Protein AF-A0A0A2BUM4-F1 (afdb_monomer_lite)

Structure (mmCIF, N/CA/C/O backbone):
data_AF-A0A0A2BUM4-F1
#
_entry.id   AF-A0A0A2BUM4-F1
#
loop_
_atom_site.group_PDB
_atom_site.id
_atom_site.type_symbol
_atom_site.label_atom_id
_atom_site.label_alt_id
_atom_site.label_comp_id
_atom_site.label_asym_id
_atom_site.label_entity_id
_atom_site.label_seq_id
_atom_site.pdbx_PDB_ins_code
_atom_site.Cartn_x
_atom_site.Cartn_y
_atom_site.Cartn_z
_atom_site.occupancy
_atom_site.B_iso_or_equiv
_atom_site.auth_seq_id
_atom_site.auth_comp_id
_atom_site.auth_asym_id
_atom_site.auth_atom_id
_atom_site.pdbx_PDB_model_num
ATOM 1 N N . MET A 1 1 ? -33.954 75.788 13.833 1.00 38.38 1 MET A N 1
ATOM 2 C CA . MET A 1 1 ? -33.569 75.546 12.424 1.00 38.38 1 MET A CA 1
ATOM 3 C C . MET A 1 1 ? -32.702 74.297 12.357 1.00 38.38 1 MET A C 1
ATOM 5 O O . MET A 1 1 ? -31.868 74.093 13.224 1.00 38.38 1 MET A O 1
ATOM 9 N N . SER A 1 2 ? -33.015 73.438 11.390 1.00 47.19 2 SER A N 1
ATOM 10 C CA . SER A 1 2 ? -32.598 72.040 11.219 1.00 47.19 2 SER A CA 1
ATOM 11 C C . SER A 1 2 ? -31.079 71.802 11.244 1.00 47.19 2 SER A C 1
ATOM 13 O O . SER A 1 2 ? -30.354 72.400 10.451 1.00 47.19 2 SER A O 1
ATOM 15 N N . LEU A 1 3 ? -30.609 70.872 12.087 1.00 53.47 3 LEU A N 1
ATOM 16 C CA . LEU A 1 3 ? -29.254 70.320 11.995 1.00 53.47 3 LEU A CA 1
ATOM 17 C C . LEU A 1 3 ? -29.310 68.992 11.227 1.00 53.47 3 LEU A C 1
ATOM 19 O O . LEU A 1 3 ? -29.714 67.950 11.743 1.00 53.47 3 LEU A O 1
ATOM 23 N N . ARG A 1 4 ? -28.953 69.071 9.943 1.00 57.78 4 ARG A N 1
ATOM 24 C CA . ARG A 1 4 ? -28.905 67.954 8.995 1.00 57.78 4 ARG A CA 1
ATOM 25 C C . ARG A 1 4 ? -27.910 66.889 9.473 1.00 57.78 4 ARG A C 1
ATOM 27 O O . ARG A 1 4 ? -26.712 67.148 9.566 1.00 57.78 4 ARG A O 1
ATOM 34 N N . ARG A 1 5 ? -28.409 65.677 9.724 1.00 59.22 5 ARG A N 1
ATOM 35 C CA . ARG A 1 5 ? -27.618 64.473 10.015 1.00 59.22 5 ARG A CA 1
ATOM 36 C C . ARG A 1 5 ? -26.814 64.119 8.756 1.00 59.22 5 ARG A C 1
ATOM 38 O O . ARG A 1 5 ? -27.375 63.611 7.790 1.00 59.22 5 ARG A O 1
ATOM 45 N N . LYS A 1 6 ? -25.518 64.441 8.728 1.00 62.75 6 LYS A N 1
ATOM 46 C CA . LYS A 1 6 ? -24.611 63.995 7.660 1.00 62.75 6 LYS A CA 1
ATOM 47 C C . LYS A 1 6 ? -24.406 62.489 7.824 1.00 62.75 6 LYS A C 1
ATOM 49 O O . LYS A 1 6 ? -23.588 62.061 8.631 1.00 62.75 6 LYS A O 1
ATOM 54 N N . VAL A 1 7 ? -25.197 61.693 7.108 1.00 63.38 7 VAL A N 1
ATOM 55 C CA . VAL A 1 7 ? -24.953 60.256 6.950 1.00 63.38 7 VAL A CA 1
ATOM 56 C C . VAL A 1 7 ? -23.698 60.125 6.095 1.00 63.38 7 VAL A C 1
ATOM 58 O O . VAL A 1 7 ? -23.722 60.349 4.888 1.00 63.38 7 VAL A O 1
ATOM 61 N N . LEU A 1 8 ? -22.577 59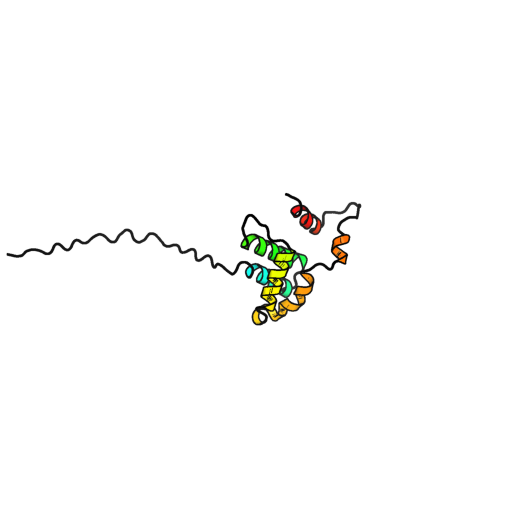.863 6.761 1.00 62.94 8 LEU A N 1
ATOM 62 C CA . LEU A 1 8 ? -21.293 59.591 6.137 1.00 62.94 8 LEU A CA 1
ATOM 63 C C . LEU A 1 8 ? -21.377 58.192 5.505 1.00 62.94 8 LEU A C 1
ATOM 65 O O . LEU A 1 8 ? -21.164 57.186 6.178 1.00 62.94 8 LEU A O 1
ATOM 69 N N . LEU A 1 9 ? -21.763 58.118 4.231 1.00 60.44 9 LEU A N 1
ATOM 70 C CA . LEU A 1 9 ? -21.675 56.884 3.451 1.00 60.44 9 LEU A CA 1
ATOM 71 C C . LEU A 1 9 ? -20.198 56.634 3.121 1.00 60.44 9 LEU A C 1
ATOM 73 O O . LEU A 1 9 ? -19.663 57.175 2.157 1.00 60.44 9 LEU A O 1
ATOM 77 N N . LEU A 1 10 ? -19.529 55.851 3.966 1.00 58.31 10 LEU A N 1
ATOM 78 C CA . LEU A 1 10 ? -18.227 55.263 3.656 1.00 58.31 10 LEU A CA 1
ATOM 79 C C . LEU A 1 10 ? -18.405 54.265 2.493 1.00 58.31 10 LEU A C 1
ATOM 81 O O . LEU A 1 10 ? -19.288 53.407 2.583 1.00 58.31 10 LEU A O 1
ATOM 85 N N . PRO A 1 11 ? -17.610 54.339 1.407 1.00 56.91 11 PRO A N 1
ATOM 86 C CA . PRO A 1 11 ? -17.714 53.387 0.308 1.00 56.91 11 PRO A CA 1
ATOM 87 C C . PRO A 1 11 ? -17.206 52.009 0.752 1.00 56.91 11 PRO A C 1
ATOM 89 O O . PRO A 1 11 ? -16.005 51.770 0.871 1.00 56.91 11 PRO A O 1
ATOM 92 N N . ILE A 1 12 ? -18.141 51.084 0.972 1.00 59.66 12 ILE A N 1
ATOM 93 C CA . ILE A 1 12 ? -17.889 49.645 1.106 1.00 59.66 12 ILE A CA 1
ATOM 94 C C . ILE A 1 12 ? -17.466 49.134 -0.280 1.00 59.66 12 ILE A C 1
ATOM 96 O O . ILE A 1 12 ? -18.291 48.648 -1.043 1.00 59.66 12 ILE A O 1
ATOM 100 N N . SER A 1 13 ? -16.203 49.328 -0.665 1.00 59.62 13 SER A N 1
ATOM 101 C CA . SER A 1 13 ? -15.722 48.939 -2.004 1.00 59.62 13 SER A CA 1
ATOM 102 C C . SER A 1 13 ? -14.407 48.156 -2.009 1.00 59.62 13 SER A C 1
ATOM 104 O O . SER A 1 13 ? -13.882 47.870 -3.081 1.00 59.62 13 SER A O 1
ATOM 106 N N . ILE A 1 14 ? -13.855 47.765 -0.857 1.00 58.38 14 ILE A N 1
ATOM 107 C CA . ILE A 1 14 ? -12.608 46.975 -0.815 1.00 58.38 14 ILE A CA 1
ATOM 108 C C . ILE A 1 14 ? -12.735 45.817 0.187 1.00 58.38 14 ILE A C 1
ATOM 110 O O . ILE A 1 14 ? -11.874 45.582 1.022 1.00 58.38 14 ILE A O 1
ATOM 114 N N . VAL A 1 15 ? -13.844 45.077 0.112 1.00 57.88 15 VAL A N 1
ATOM 115 C CA . VAL A 1 15 ? -13.970 43.735 0.717 1.00 57.88 15 VAL A CA 1
ATOM 116 C C . VAL A 1 15 ? -14.478 42.778 -0.364 1.00 57.88 15 VAL A C 1
ATOM 118 O O . VAL A 1 15 ? -15.508 42.132 -0.246 1.00 57.88 15 VAL A O 1
ATOM 121 N N . ALA A 1 16 ? -13.771 42.761 -1.490 1.00 54.78 16 ALA A N 1
ATOM 122 C CA . ALA A 1 16 ? -13.892 41.728 -2.517 1.00 54.78 16 ALA A CA 1
ATOM 123 C C . ALA A 1 16 ? -12.494 41.238 -2.925 1.00 54.78 16 ALA A C 1
ATOM 125 O O . ALA A 1 16 ? -12.250 40.863 -4.068 1.00 54.78 16 ALA A O 1
ATOM 126 N N . LEU A 1 17 ? -11.551 41.235 -1.974 1.00 54.59 17 LEU A N 1
ATOM 127 C CA . LEU A 1 17 ? -10.377 40.374 -2.059 1.00 54.59 17 LEU A CA 1
ATOM 128 C C . LEU A 1 17 ? -10.853 38.952 -1.780 1.00 54.59 17 LEU A C 1
ATOM 130 O O . LEU A 1 17 ? -10.884 38.490 -0.645 1.00 54.59 17 LEU A O 1
ATOM 134 N N . THR A 1 18 ? -11.341 38.351 -2.861 1.00 60.59 18 THR A N 1
ATOM 135 C CA . THR A 1 18 ? -11.413 36.920 -3.142 1.00 60.59 18 THR A CA 1
ATOM 136 C C . THR A 1 18 ? -10.662 36.073 -2.115 1.00 60.59 18 THR A C 1
ATOM 138 O O . THR A 1 18 ? -9.474 35.782 -2.233 1.00 60.59 18 THR A O 1
ATOM 141 N N . THR A 1 19 ? -11.388 35.618 -1.099 1.00 57.41 19 THR A N 1
ATOM 142 C CA . THR A 1 19 ? -11.028 34.415 -0.363 1.00 57.41 19 THR A CA 1
ATOM 143 C C . THR A 1 19 ? -11.221 33.239 -1.314 1.00 57.41 19 THR A C 1
ATOM 145 O O . THR A 1 19 ? -12.181 32.477 -1.216 1.00 57.41 19 THR A O 1
ATOM 148 N N . SER A 1 20 ? -10.296 33.089 -2.266 1.00 56.12 20 SER A N 1
ATOM 149 C CA . SER A 1 20 ? -10.037 31.817 -2.927 1.00 56.12 20 SER A CA 1
ATOM 150 C C . SER A 1 20 ? -9.528 30.876 -1.847 1.00 56.12 20 SER A C 1
ATOM 152 O O . SER A 1 20 ? -8.331 30.671 -1.664 1.00 56.12 20 SER A O 1
ATOM 154 N N . THR A 1 21 ? -10.466 30.350 -1.067 1.00 54.00 21 THR A N 1
ATOM 155 C CA . THR A 1 21 ? -10.258 29.151 -0.283 1.00 54.00 21 THR A CA 1
ATOM 156 C C . THR A 1 21 ? -10.038 28.055 -1.313 1.00 54.00 21 THR A C 1
ATOM 158 O O . THR A 1 21 ? -10.965 27.425 -1.812 1.00 54.00 21 THR A O 1
ATOM 161 N N . LEU A 1 22 ? -8.775 27.865 -1.694 1.00 53.03 22 LEU A N 1
ATOM 162 C CA . LEU A 1 22 ? -8.314 26.573 -2.157 1.00 53.03 22 LEU A CA 1
ATOM 163 C C . LEU A 1 22 ? -8.575 25.633 -0.983 1.00 53.03 22 LEU A C 1
ATOM 165 O O . LEU A 1 22 ? -7.742 25.479 -0.092 1.00 53.03 22 LEU A O 1
ATOM 169 N N . ILE A 1 23 ? -9.774 25.053 -0.947 1.00 52.25 23 ILE A N 1
ATOM 170 C CA . ILE A 1 23 ? -10.064 23.860 -0.167 1.00 52.25 23 ILE A CA 1
ATOM 171 C C . ILE A 1 23 ? -9.272 22.758 -0.869 1.00 52.25 23 ILE A C 1
ATOM 173 O O . ILE A 1 23 ? -9.802 21.955 -1.632 1.00 52.25 23 ILE A O 1
ATOM 177 N N . GLY A 1 24 ? -7.954 22.767 -0.664 1.00 47.34 24 GLY A N 1
ATOM 178 C CA . GLY A 1 24 ? -7.176 21.554 -0.748 1.00 47.34 24 GLY A CA 1
ATOM 179 C C . GLY A 1 24 ? -7.810 20.648 0.285 1.00 47.34 24 GLY A C 1
ATOM 180 O O . GLY A 1 24 ? -7.674 20.885 1.484 1.00 47.34 24 GLY A O 1
ATOM 181 N N . SER A 1 25 ? -8.607 19.689 -0.181 1.00 43.94 25 SER A N 1
ATOM 182 C CA . SER A 1 25 ? -9.062 18.611 0.677 1.00 43.94 25 SER A CA 1
ATOM 183 C C . SER A 1 25 ? -7.785 18.005 1.229 1.00 43.94 25 SER A C 1
ATOM 185 O O . SER A 1 25 ? -7.016 17.410 0.479 1.00 43.94 25 SER A O 1
ATOM 187 N N . ILE A 1 26 ? -7.517 18.224 2.515 1.00 45.84 26 ILE A N 1
ATOM 188 C CA . ILE A 1 26 ? -6.501 17.477 3.242 1.00 45.84 26 ILE A CA 1
ATOM 189 C C . ILE A 1 26 ? -7.108 16.081 3.377 1.00 45.84 26 ILE A C 1
ATOM 191 O O . ILE A 1 26 ? -7.631 15.701 4.421 1.00 45.84 26 ILE A O 1
ATOM 195 N N . THR A 1 27 ? -7.182 15.349 2.265 1.00 48.47 27 THR A N 1
ATOM 196 C CA . THR A 1 27 ? -7.443 13.923 2.297 1.00 48.47 27 THR A CA 1
ATOM 197 C C . THR A 1 27 ? -6.330 13.361 3.154 1.00 48.47 27 THR A C 1
ATOM 199 O O . THR A 1 27 ? -5.165 13.692 2.934 1.00 48.47 27 THR A O 1
ATOM 202 N N . ASN A 1 28 ? -6.699 12.633 4.207 1.00 50.97 28 ASN A N 1
ATOM 203 C CA . ASN A 1 28 ? -5.759 12.064 5.162 1.00 50.97 28 ASN A CA 1
ATOM 204 C C . ASN A 1 28 ? -4.552 11.493 4.411 1.00 50.97 28 ASN A C 1
ATOM 206 O O . ASN A 1 28 ? -4.717 10.509 3.702 1.00 50.97 28 ASN A O 1
ATOM 210 N N . ALA A 1 29 ? -3.375 12.110 4.542 1.00 52.06 29 ALA A N 1
ATOM 211 C CA . ALA A 1 29 ? -2.156 11.688 3.856 1.00 52.06 29 ALA A CA 1
ATOM 212 C C . ALA A 1 29 ? -1.887 10.198 4.152 1.00 52.06 29 ALA A C 1
ATOM 214 O O . ALA A 1 29 ? -1.464 9.823 5.256 1.00 52.06 29 ALA A O 1
ATOM 215 N N . GLY A 1 30 ? -2.202 9.337 3.189 1.00 55.31 30 GLY A N 1
ATOM 216 C CA . GLY A 1 30 ? -2.280 7.885 3.306 1.00 55.31 30 GLY A CA 1
ATOM 217 C C . GLY A 1 30 ? -3.506 7.276 2.618 1.00 55.31 30 GLY A C 1
ATOM 218 O O . GLY A 1 30 ? -3.379 6.201 2.037 1.00 55.31 30 GLY A O 1
ATOM 219 N N . SER A 1 31 ? -4.669 7.942 2.631 1.00 64.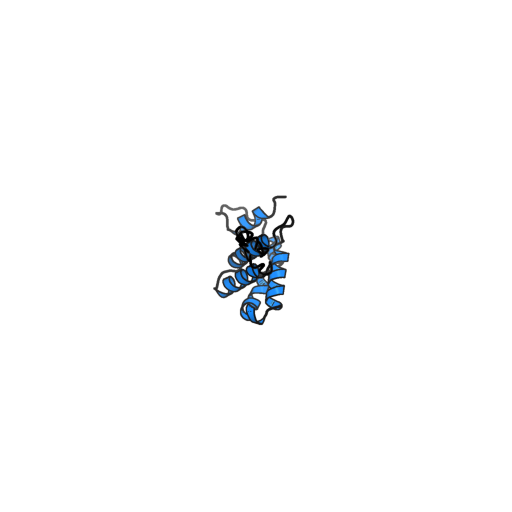44 31 SER A N 1
ATOM 220 C CA . SER A 1 31 ? -5.902 7.402 2.037 1.00 64.44 31 SER A CA 1
ATOM 221 C C . SER A 1 31 ? -5.840 7.323 0.523 1.00 64.44 31 SER A C 1
ATOM 223 O O . SER A 1 31 ? -6.303 6.335 -0.037 1.00 64.44 31 SER A O 1
ATOM 225 N N . GLN A 1 32 ? -5.207 8.298 -0.139 1.00 83.62 32 GLN A N 1
ATOM 226 C CA . GLN A 1 32 ? -5.057 8.257 -1.591 1.00 83.62 32 GLN A CA 1
ATOM 227 C C . GLN A 1 32 ? -4.184 7.073 -2.021 1.00 83.62 32 GLN A C 1
ATOM 229 O O . GLN A 1 32 ? -4.532 6.358 -2.957 1.00 83.62 32 GLN A O 1
ATOM 234 N N . GLY A 1 33 ? -3.091 6.809 -1.301 1.00 90.94 33 GLY A N 1
ATOM 235 C CA . GLY A 1 33 ? -2.228 5.659 -1.559 1.00 90.94 33 GLY A CA 1
ATOM 236 C C . GLY A 1 33 ? -2.931 4.312 -1.396 1.00 90.94 33 GLY A C 1
ATOM 237 O O . GLY A 1 33 ? -2.763 3.422 -2.230 1.00 90.94 33 GLY A O 1
ATOM 238 N N . VAL A 1 34 ? -3.745 4.166 -0.348 1.00 94.94 34 VAL A N 1
ATOM 239 C CA . VAL A 1 34 ? -4.544 2.950 -0.117 1.00 94.94 34 VAL A CA 1
ATOM 240 C C . VAL A 1 34 ? -5.580 2.761 -1.215 1.00 94.94 34 VAL A C 1
ATOM 242 O O . VAL A 1 34 ? -5.690 1.665 -1.763 1.00 94.94 34 VAL A O 1
ATOM 245 N N . ASP A 1 35 ? -6.296 3.830 -1.569 1.00 94.88 35 ASP A N 1
ATOM 246 C CA . ASP A 1 35 ? -7.284 3.817 -2.644 1.00 94.88 35 ASP A CA 1
ATOM 247 C C . ASP A 1 35 ? -6.641 3.393 -3.970 1.00 94.88 35 ASP A C 1
ATOM 249 O O . ASP A 1 35 ? -7.146 2.490 -4.633 1.00 94.88 35 ASP A O 1
ATOM 253 N N . ILE A 1 36 ? -5.484 3.965 -4.319 1.00 95.31 36 ILE A N 1
ATOM 254 C CA . ILE A 1 36 ? -4.733 3.593 -5.525 1.00 95.31 36 ILE A CA 1
ATOM 255 C C . ILE A 1 36 ? -4.373 2.104 -5.499 1.00 95.31 36 ILE A C 1
ATOM 257 O O . ILE A 1 36 ? -4.689 1.393 -6.453 1.00 95.31 36 ILE A O 1
ATOM 261 N N . TYR A 1 37 ? -3.758 1.614 -4.416 1.00 96.06 37 TYR A N 1
ATOM 262 C CA . TYR A 1 37 ? -3.353 0.208 -4.323 1.00 96.06 37 TYR A CA 1
ATOM 263 C C . TYR A 1 37 ? -4.554 -0.727 -4.478 1.00 96.06 37 TYR A C 1
ATOM 265 O O . TYR A 1 37 ? -4.553 -1.621 -5.324 1.00 96.06 37 TYR A O 1
ATOM 273 N N . CYS A 1 38 ? -5.604 -0.500 -3.691 1.00 96.12 38 CYS A N 1
ATOM 274 C CA . CYS A 1 38 ? -6.771 -1.366 -3.660 1.00 96.12 38 CYS A CA 1
ATOM 275 C C . CYS A 1 38 ? -7.559 -1.337 -4.972 1.00 96.12 38 CYS A C 1
ATOM 277 O O . CYS A 1 38 ? -7.937 -2.397 -5.470 1.00 96.12 38 CYS A O 1
ATOM 279 N N . VAL A 1 39 ? -7.769 -0.160 -5.570 1.00 96.12 39 VAL A N 1
ATOM 280 C CA . VAL A 1 39 ? -8.477 -0.032 -6.852 1.00 96.12 39 VAL A CA 1
ATOM 281 C C . VAL A 1 39 ? -7.686 -0.693 -7.976 1.00 96.12 39 VAL A C 1
ATOM 283 O O . VAL A 1 39 ? -8.262 -1.454 -8.751 1.00 96.12 39 VAL A O 1
ATOM 286 N N . MET A 1 40 ? -6.371 -0.469 -8.054 1.00 96.88 40 MET A N 1
ATOM 287 C CA . MET A 1 40 ? -5.547 -1.085 -9.096 1.00 96.88 40 MET A CA 1
ATOM 288 C C . MET A 1 40 ? -5.535 -2.612 -8.976 1.00 96.88 40 MET A C 1
ATOM 290 O O . MET A 1 40 ? -5.765 -3.302 -9.973 1.00 96.88 40 MET A O 1
ATOM 294 N N . ARG A 1 41 ? -5.363 -3.149 -7.763 1.00 96.94 41 ARG A N 1
ATOM 295 C CA . ARG A 1 41 ? -5.395 -4.598 -7.522 1.00 96.94 41 ARG A CA 1
ATOM 296 C C . ARG A 1 41 ? -6.771 -5.212 -7.787 1.00 96.94 41 ARG A C 1
ATOM 298 O O . ARG A 1 41 ? -6.859 -6.295 -8.360 1.00 96.94 41 ARG A O 1
ATOM 305 N N . ASN A 1 42 ? -7.856 -4.529 -7.419 1.00 95.56 42 ASN A N 1
ATOM 306 C CA . ASN A 1 42 ? -9.219 -4.959 -7.749 1.00 95.56 42 ASN A CA 1
ATOM 307 C C . ASN A 1 42 ? -9.495 -4.909 -9.259 1.00 95.56 42 ASN A C 1
ATOM 309 O O . ASN A 1 42 ? -10.213 -5.760 -9.773 1.00 95.56 42 ASN A O 1
ATOM 313 N N . GLY A 1 43 ? -8.876 -3.967 -9.974 1.00 95.31 43 GLY A N 1
ATOM 314 C CA . GLY A 1 43 ? -8.921 -3.864 -11.433 1.00 95.31 43 GLY A CA 1
ATOM 315 C C . GLY A 1 43 ? -8.073 -4.900 -12.181 1.00 95.31 43 GLY A C 1
ATOM 316 O O . GLY A 1 43 ? -8.026 -4.855 -13.406 1.00 95.31 43 GLY A O 1
ATOM 317 N N . GLY A 1 44 ? -7.402 -5.818 -11.475 1.00 96.06 44 GLY A N 1
ATOM 318 C CA . GLY A 1 44 ? -6.597 -6.885 -12.079 1.00 96.06 44 GLY A CA 1
ATOM 319 C C . GLY A 1 44 ? -5.155 -6.498 -12.418 1.00 96.06 44 GLY A C 1
ATOM 320 O O . GLY A 1 44 ? -4.485 -7.249 -13.122 1.00 96.06 44 GLY A O 1
ATOM 321 N N . ASN A 1 45 ? -4.664 -5.356 -11.927 1.00 96.44 45 ASN A N 1
ATOM 322 C CA . ASN A 1 45 ? -3.255 -4.990 -12.074 1.00 96.44 45 ASN A CA 1
ATOM 323 C C . ASN A 1 45 ? -2.371 -5.852 -11.161 1.00 96.44 45 ASN A C 1
ATOM 325 O O . ASN A 1 45 ? -2.789 -6.293 -10.084 1.00 96.44 45 ASN A O 1
ATOM 329 N N . ASP A 1 46 ? -1.127 -6.066 -11.584 1.00 95.56 46 ASP A N 1
ATOM 330 C CA . ASP A 1 46 ? -0.122 -6.778 -10.804 1.00 95.56 46 ASP A CA 1
ATOM 331 C C . ASP A 1 46 ? 0.295 -5.990 -9.548 1.00 95.56 46 ASP A C 1
ATOM 333 O O . ASP A 1 46 ? 0.047 -4.785 -9.412 1.00 95.56 46 ASP A O 1
ATOM 337 N N . HIS A 1 47 ? 0.939 -6.685 -8.607 1.00 94.25 47 HIS A N 1
ATOM 338 C CA . HIS A 1 47 ? 1.424 -6.074 -7.374 1.00 94.25 47 HIS A CA 1
ATOM 339 C C . HIS A 1 47 ? 2.384 -4.918 -7.640 1.00 94.25 47 HIS A C 1
ATOM 341 O O . HIS A 1 47 ? 2.196 -3.854 -7.062 1.00 94.25 47 HIS A O 1
ATOM 347 N N . ALA A 1 48 ? 3.384 -5.105 -8.505 1.00 93.38 48 ALA A N 1
ATOM 348 C CA . ALA A 1 48 ? 4.471 -4.148 -8.660 1.00 93.38 48 ALA A CA 1
ATOM 349 C C . ALA A 1 48 ? 3.968 -2.804 -9.204 1.00 93.38 48 ALA A C 1
ATOM 351 O O . ALA A 1 48 ? 4.301 -1.757 -8.648 1.00 93.38 48 ALA A O 1
ATOM 352 N N . SER A 1 49 ? 3.112 -2.822 -10.231 1.00 94.56 49 SER A N 1
ATOM 353 C CA . SER A 1 49 ? 2.515 -1.597 -10.781 1.00 94.56 49 SER A CA 1
ATOM 354 C C . SER A 1 49 ? 1.605 -0.882 -9.775 1.00 94.56 49 SER A C 1
ATOM 356 O O . SER A 1 49 ? 1.725 0.331 -9.575 1.00 94.56 49 SER A O 1
ATOM 358 N N . SER A 1 50 ? 0.741 -1.638 -9.093 1.00 95.56 50 SER A N 1
ATOM 359 C CA . SER A 1 50 ? -0.187 -1.115 -8.083 1.00 95.56 50 SER A CA 1
ATOM 360 C C . SER A 1 50 ? 0.556 -0.523 -6.885 1.00 95.56 50 SER A C 1
ATOM 362 O O . SER A 1 50 ? 0.222 0.554 -6.391 1.00 95.56 50 SER A O 1
ATOM 364 N N . TRP A 1 51 ? 1.597 -1.220 -6.431 1.00 95.50 51 TRP A N 1
ATOM 365 C CA . TRP A 1 51 ? 2.458 -0.815 -5.330 1.00 95.50 51 TRP A CA 1
ATOM 366 C C . TRP A 1 51 ? 3.256 0.438 -5.670 1.00 95.50 51 TRP A C 1
ATOM 368 O O . TRP A 1 51 ? 3.290 1.368 -4.870 1.00 95.50 51 TRP A O 1
ATOM 378 N N . GLN A 1 52 ? 3.857 0.504 -6.860 1.00 93.75 52 GLN A N 1
ATOM 379 C CA . GLN A 1 52 ? 4.639 1.662 -7.282 1.00 93.75 52 GLN A CA 1
ATOM 380 C C . GLN A 1 52 ? 3.786 2.936 -7.301 1.00 93.75 52 GLN A C 1
ATOM 382 O O . GLN A 1 52 ? 4.205 3.960 -6.760 1.00 93.75 52 GLN A O 1
ATOM 387 N N . ALA A 1 53 ? 2.583 2.877 -7.877 1.00 94.19 53 ALA A N 1
ATOM 388 C CA . ALA A 1 53 ? 1.676 4.021 -7.929 1.00 94.19 53 ALA A CA 1
ATOM 389 C C . ALA A 1 53 ? 1.241 4.472 -6.524 1.00 94.19 53 ALA A C 1
ATOM 391 O O . ALA A 1 53 ? 1.323 5.658 -6.190 1.00 94.19 53 ALA A O 1
ATOM 392 N N . ALA A 1 54 ? 0.847 3.519 -5.676 1.00 94.56 54 ALA A N 1
ATOM 393 C CA . ALA A 1 54 ? 0.456 3.785 -4.297 1.00 94.56 54 ALA A CA 1
ATOM 394 C C . ALA A 1 54 ? 1.609 4.368 -3.470 1.00 94.56 54 ALA A C 1
ATOM 396 O O . ALA A 1 54 ? 1.443 5.389 -2.806 1.00 94.56 54 ALA A O 1
ATOM 397 N N . TYR A 1 55 ? 2.798 3.766 -3.540 1.00 91.94 55 TYR A N 1
ATOM 398 C CA . TYR A 1 55 ? 3.968 4.197 -2.781 1.00 91.94 55 TYR A CA 1
ATOM 399 C C . TYR A 1 55 ? 4.398 5.616 -3.150 1.00 91.94 55 TYR A C 1
ATOM 401 O 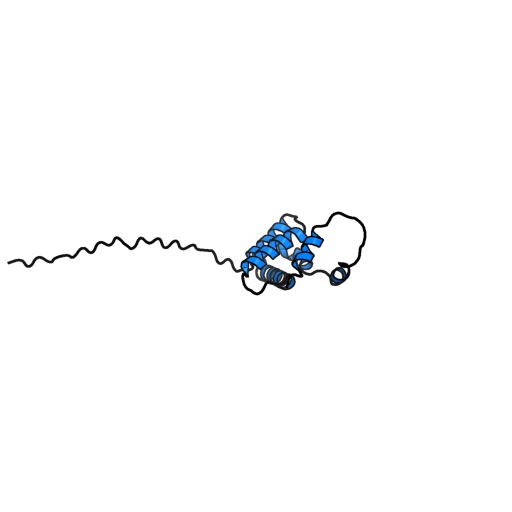O . TYR A 1 55 ? 4.693 6.412 -2.261 1.00 91.94 55 TYR A O 1
ATOM 409 N N . GLN A 1 56 ? 4.391 5.966 -4.439 1.00 90.88 56 GLN A N 1
ATOM 410 C CA . GLN A 1 56 ? 4.714 7.326 -4.876 1.00 90.88 56 GLN A CA 1
ATOM 411 C C . GLN A 1 56 ? 3.698 8.342 -4.345 1.00 90.88 56 GLN A C 1
ATOM 413 O O . GLN A 1 56 ? 4.102 9.395 -3.858 1.00 90.88 56 GLN A O 1
ATOM 418 N N . SER A 1 57 ? 2.402 8.013 -4.360 1.00 90.50 57 SER A N 1
ATOM 419 C CA . SER A 1 57 ? 1.370 8.860 -3.750 1.00 90.50 57 SER A CA 1
ATOM 420 C C . SER A 1 57 ? 1.624 9.052 -2.251 1.00 90.50 57 SER A C 1
ATOM 422 O O . SER A 1 57 ? 1.772 10.190 -1.814 1.00 90.50 57 SER A O 1
ATOM 424 N N . ILE A 1 58 ? 1.823 7.971 -1.486 1.00 89.12 58 ILE A N 1
ATOM 425 C CA . ILE A 1 58 ? 2.101 8.038 -0.037 1.00 89.12 58 ILE A CA 1
ATOM 426 C C . ILE A 1 58 ? 3.371 8.852 0.245 1.00 89.12 58 ILE A C 1
ATOM 428 O O . ILE A 1 58 ? 3.411 9.655 1.179 1.00 89.12 58 ILE A O 1
ATOM 432 N N . LYS A 1 59 ? 4.419 8.659 -0.561 1.00 87.31 59 LYS A N 1
ATOM 433 C CA . LYS A 1 59 ? 5.686 9.386 -0.434 1.00 87.31 59 LYS A CA 1
ATOM 434 C C . LYS A 1 59 ? 5.503 10.886 -0.666 1.00 87.31 59 LYS A C 1
ATOM 436 O O . LYS A 1 59 ? 6.053 11.675 0.096 1.00 87.31 59 LYS A O 1
ATOM 441 N N . ASN A 1 60 ? 4.726 11.270 -1.676 1.00 85.62 60 ASN A N 1
ATOM 442 C CA . ASN A 1 60 ? 4.477 12.670 -2.016 1.00 85.62 60 ASN A CA 1
ATOM 443 C C . ASN A 1 60 ? 3.555 13.354 -0.994 1.00 85.62 60 ASN A C 1
ATOM 445 O O . ASN A 1 60 ? 3.796 14.499 -0.621 1.00 85.62 60 ASN A O 1
ATOM 449 N N . GLU A 1 61 ? 2.530 12.650 -0.506 1.00 83.06 61 GLU A N 1
ATOM 450 C CA . GLU A 1 61 ? 1.584 13.164 0.492 1.00 83.06 61 GLU A CA 1
ATOM 451 C C . GLU A 1 61 ? 2.249 13.472 1.838 1.00 83.06 61 GLU A C 1
ATOM 453 O O . GLU A 1 61 ? 1.873 14.419 2.524 1.00 83.06 61 GLU A O 1
ATOM 458 N N . ARG A 1 62 ? 3.249 12.680 2.236 1.00 76.69 62 ARG A N 1
ATOM 459 C CA . ARG A 1 62 ? 3.971 12.849 3.508 1.00 76.69 62 ARG A CA 1
ATOM 460 C C . ARG A 1 62 ? 5.093 13.893 3.445 1.00 76.69 62 ARG A C 1
ATOM 462 O O . ARG A 1 62 ? 5.917 13.910 4.354 1.00 76.69 62 ARG A O 1
ATOM 469 N N . GLY A 1 63 ? 5.112 14.725 2.398 1.00 66.00 63 GLY A N 1
ATOM 470 C CA . GLY A 1 63 ? 6.149 15.703 2.059 1.00 66.00 63 GLY A CA 1
ATOM 471 C C . GLY A 1 63 ? 6.939 16.264 3.247 1.00 66.00 63 GLY A C 1
ATOM 472 O O . GLY A 1 63 ? 6.381 16.765 4.219 1.00 66.00 63 GLY A O 1
ATOM 473 N N . GLY A 1 64 ? 8.265 16.181 3.158 1.00 70.75 64 GLY A N 1
ATOM 474 C CA . GLY A 1 64 ? 9.182 16.632 4.199 1.00 70.75 64 GLY A CA 1
ATOM 475 C C . GLY A 1 64 ? 10.606 16.134 3.965 1.00 70.75 64 GLY A C 1
ATOM 476 O O . GLY A 1 64 ? 10.883 15.444 2.986 1.00 70.75 64 GLY A O 1
ATOM 477 N N . LEU A 1 65 ? 11.513 16.476 4.887 1.00 68.19 65 LEU A N 1
ATOM 478 C CA . LEU A 1 65 ? 12.920 16.052 4.835 1.00 68.19 65 LEU A CA 1
ATOM 479 C C . LEU A 1 65 ? 13.090 14.534 5.047 1.00 68.19 65 LEU A C 1
ATOM 481 O O . LEU A 1 65 ? 14.099 13.958 4.652 1.00 68.19 65 LEU A O 1
ATOM 485 N N . PHE A 1 66 ? 12.091 13.870 5.635 1.00 72.50 66 PHE A N 1
ATOM 486 C CA . PHE A 1 66 ? 12.108 12.432 5.885 1.00 72.50 66 PHE A CA 1
ATOM 487 C C . PHE A 1 66 ? 11.260 11.694 4.846 1.00 72.50 66 PHE A C 1
ATOM 489 O O . PHE A 1 66 ? 10.031 11.711 4.897 1.00 72.50 66 PHE A O 1
ATOM 496 N N . LYS A 1 67 ? 11.927 11.023 3.900 1.00 79.50 67 LYS A N 1
ATOM 497 C CA . LYS A 1 67 ? 11.278 10.124 2.937 1.00 79.50 67 LYS A CA 1
ATOM 498 C C . LYS A 1 67 ? 10.708 8.912 3.685 1.00 79.50 67 LYS A C 1
ATOM 500 O O . LYS A 1 67 ? 11.421 8.260 4.447 1.00 79.50 67 LYS A O 1
ATOM 505 N N . ILE A 1 68 ? 9.435 8.587 3.459 1.00 85.38 68 ILE A N 1
ATOM 506 C CA . ILE A 1 68 ? 8.824 7.384 4.033 1.00 85.38 68 ILE A CA 1
ATOM 507 C C . ILE A 1 68 ? 9.406 6.125 3.385 1.00 85.38 68 ILE A C 1
ATOM 509 O O . ILE A 1 68 ? 9.490 6.017 2.159 1.00 85.38 68 ILE A O 1
ATOM 513 N N . SER A 1 69 ? 9.795 5.149 4.202 1.00 88.75 69 SER A N 1
ATOM 514 C CA . SER A 1 69 ? 10.300 3.876 3.680 1.00 88.75 69 SER A CA 1
ATOM 515 C C . SER A 1 69 ? 9.175 3.030 3.057 1.00 88.75 69 SER A C 1
ATOM 517 O O . SER A 1 69 ? 8.026 3.113 3.506 1.00 88.75 69 SER A O 1
ATOM 519 N N . PRO A 1 70 ? 9.487 2.152 2.086 1.00 89.75 70 PRO A N 1
ATOM 520 C CA . PRO A 1 70 ? 8.525 1.195 1.530 1.00 89.75 70 PRO A CA 1
ATOM 521 C C . PRO A 1 70 ? 7.795 0.393 2.617 1.00 89.75 70 PRO A C 1
ATOM 523 O O . PRO A 1 70 ? 6.575 0.271 2.602 1.00 89.75 70 PRO A O 1
ATOM 526 N N . ARG A 1 71 ? 8.521 -0.066 3.643 1.00 90.25 71 ARG A N 1
ATOM 527 C CA . ARG A 1 71 ? 7.944 -0.833 4.756 1.00 90.25 71 ARG A CA 1
ATOM 528 C C . ARG A 1 71 ? 6.953 -0.018 5.589 1.00 90.25 71 ARG A C 1
ATOM 530 O O . ARG A 1 71 ? 5.932 -0.548 6.014 1.00 90.25 71 ARG A O 1
ATOM 537 N N . GLN A 1 72 ? 7.230 1.264 5.818 1.00 90.25 72 GLN A N 1
ATOM 538 C CA . GLN A 1 72 ? 6.299 2.154 6.517 1.00 90.25 72 GLN A CA 1
ATOM 539 C C . GLN A 1 72 ? 5.055 2.451 5.675 1.00 90.25 72 GLN A C 1
ATOM 541 O O . GLN A 1 72 ? 3.953 2.462 6.218 1.00 90.25 72 GLN A O 1
ATOM 546 N N . ALA A 1 73 ? 5.210 2.643 4.364 1.00 91.56 73 ALA A N 1
ATOM 547 C CA . ALA A 1 73 ? 4.078 2.815 3.460 1.00 91.56 73 ALA A CA 1
ATOM 548 C C . ALA A 1 73 ? 3.180 1.567 3.431 1.00 91.56 73 ALA A C 1
ATOM 550 O O . ALA A 1 73 ? 1.965 1.694 3.549 1.00 91.56 73 ALA A O 1
ATOM 551 N N . ALA A 1 74 ? 3.769 0.367 3.389 1.00 93.88 74 ALA A N 1
ATOM 552 C CA . ALA A 1 74 ? 3.040 -0.900 3.464 1.00 93.88 74 ALA A CA 1
ATOM 553 C C . ALA A 1 74 ? 2.207 -0.987 4.751 1.00 93.88 74 ALA A C 1
ATOM 555 O O . ALA A 1 74 ? 1.019 -1.301 4.709 1.00 93.88 74 ALA A O 1
ATOM 556 N N . THR A 1 75 ? 2.800 -0.610 5.887 1.00 93.31 75 THR A N 1
ATOM 557 C CA . THR A 1 75 ? 2.100 -0.563 7.175 1.00 93.31 75 THR A CA 1
ATOM 558 C C . THR A 1 75 ? 0.922 0.409 7.167 1.00 93.31 75 THR A C 1
ATOM 560 O O . THR A 1 75 ? -0.131 0.069 7.699 1.00 93.31 75 THR A O 1
ATOM 563 N N . ILE A 1 76 ? 1.052 1.585 6.543 1.00 92.81 76 ILE A N 1
ATOM 564 C CA . ILE A 1 76 ? -0.067 2.533 6.404 1.00 92.81 76 ILE A CA 1
ATOM 565 C C . ILE A 1 76 ? -1.205 1.907 5.593 1.00 92.81 76 ILE A C 1
ATOM 567 O O . ILE A 1 76 ? -2.361 2.012 6.004 1.00 92.81 76 ILE A O 1
ATOM 571 N N . ILE A 1 77 ? -0.885 1.232 4.480 1.00 94.25 77 ILE A N 1
ATOM 572 C CA . ILE A 1 77 ? -1.899 0.564 3.655 1.00 94.25 77 ILE A CA 1
ATOM 573 C C . ILE A 1 77 ? -2.653 -0.479 4.479 1.00 94.25 77 ILE A C 1
ATOM 575 O O . ILE A 1 77 ? -3.879 -0.442 4.547 1.00 94.25 77 ILE A O 1
ATOM 579 N N . VAL A 1 78 ? -1.930 -1.361 5.173 1.00 95.44 78 VAL A N 1
ATOM 580 C CA . VAL A 1 78 ? -2.537 -2.398 6.021 1.00 95.44 78 VAL A CA 1
ATOM 581 C C . VAL A 1 78 ? -3.415 -1.788 7.112 1.00 95.44 78 VAL A C 1
ATOM 583 O O . VAL A 1 78 ? -4.550 -2.225 7.293 1.00 95.44 78 VAL A O 1
ATOM 586 N N . GLN A 1 79 ? -2.922 -0.766 7.817 1.00 93.75 79 GLN A N 1
ATOM 587 C CA . GLN A 1 79 ? -3.666 -0.114 8.896 1.00 93.75 79 GLN A CA 1
ATOM 588 C C . GLN A 1 79 ? -5.001 0.452 8.412 1.00 93.75 79 GLN A C 1
ATOM 590 O O . GLN A 1 79 ? -6.014 0.277 9.085 1.00 93.75 79 GLN A O 1
ATOM 595 N N . GLN A 1 80 ? -5.026 1.102 7.248 1.00 93.81 80 GLN A N 1
ATOM 596 C CA . GLN A 1 80 ? -6.264 1.676 6.726 1.00 93.81 80 GLN A CA 1
ATOM 597 C C . GLN A 1 80 ? -7.207 0.631 6.132 1.00 93.81 80 GLN A C 1
ATOM 599 O O . GLN A 1 80 ? -8.414 0.737 6.332 1.00 93.81 80 GLN A O 1
A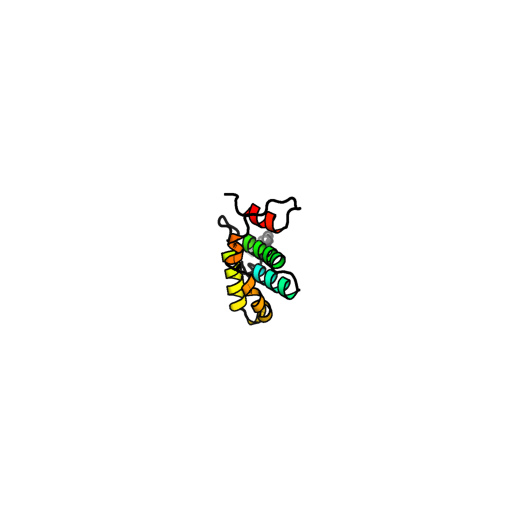TOM 604 N N . VAL A 1 81 ? -6.690 -0.391 5.442 1.00 94.69 81 VAL A N 1
ATOM 605 C CA . VAL A 1 81 ? -7.534 -1.465 4.894 1.00 94.69 81 VAL A CA 1
ATOM 606 C C . VAL A 1 81 ? -8.234 -2.227 6.017 1.00 94.69 81 VAL A C 1
ATOM 608 O O . VAL A 1 81 ? -9.432 -2.484 5.927 1.00 94.69 81 VAL A O 1
ATOM 611 N N . VAL A 1 82 ? -7.517 -2.534 7.102 1.00 94.06 82 VAL A N 1
ATOM 612 C CA . VAL A 1 82 ? -8.093 -3.214 8.272 1.00 94.06 82 VAL A CA 1
ATOM 613 C C . VAL A 1 82 ? -8.996 -2.277 9.079 1.00 94.06 82 VAL A C 1
ATOM 615 O O . VAL A 1 82 ? -10.062 -2.689 9.524 1.00 94.06 82 VAL A O 1
ATOM 618 N N . GLY A 1 83 ? -8.605 -1.011 9.251 1.00 92.44 83 GLY A N 1
ATOM 619 C CA . GLY A 1 83 ? -9.390 -0.020 9.993 1.00 92.44 83 GLY A CA 1
ATOM 620 C C . GLY A 1 83 ? -10.663 0.447 9.278 1.00 92.44 83 GLY A C 1
ATOM 621 O O . GLY A 1 83 ? -11.520 1.067 9.900 1.00 92.44 83 GLY A O 1
ATOM 622 N N . SER A 1 84 ? -10.802 0.180 7.979 1.00 92.56 84 SER A N 1
ATOM 623 C CA . SER A 1 84 ? -11.975 0.534 7.169 1.00 92.56 84 SER A CA 1
ATOM 624 C C . SER A 1 84 ? -12.398 -0.638 6.285 1.00 92.56 84 SER A C 1
ATOM 626 O O . SER A 1 84 ? -12.509 -0.514 5.063 1.00 92.56 84 SER A O 1
ATOM 628 N N . GLN A 1 85 ? -12.628 -1.789 6.920 1.00 88.88 85 GLN A N 1
ATOM 629 C CA . GLN A 1 85 ? -12.949 -3.043 6.240 1.00 88.88 85 GLN A CA 1
ATOM 630 C C . GLN A 1 85 ? -14.179 -2.932 5.328 1.00 88.88 85 GLN A C 1
ATOM 632 O O . GLN A 1 85 ? -14.184 -3.521 4.252 1.00 88.88 85 GLN A O 1
ATOM 637 N N . ASP A 1 86 ? -15.176 -2.127 5.698 1.00 91.62 86 ASP A N 1
ATOM 638 C CA . ASP A 1 86 ? -16.397 -1.921 4.907 1.00 91.62 86 ASP A CA 1
ATOM 639 C C . ASP A 1 86 ? -16.102 -1.321 3.521 1.00 91.62 86 ASP A C 1
ATOM 641 O O . ASP A 1 86 ? -16.776 -1.632 2.543 1.00 91.62 86 ASP A O 1
ATOM 645 N N . LYS A 1 87 ? -15.069 -0.469 3.431 1.00 92.06 87 LYS A N 1
ATOM 646 C CA . LYS A 1 87 ? -14.638 0.190 2.188 1.00 92.06 87 LYS A CA 1
ATOM 647 C C . LYS A 1 87 ? -13.680 -0.684 1.373 1.00 92.06 87 LYS A C 1
ATOM 649 O O . LYS A 1 87 ? -13.670 -0.605 0.148 1.00 92.06 87 LYS A O 1
ATOM 654 N N . TYR A 1 88 ? -12.857 -1.490 2.043 1.00 94.12 88 TYR A N 1
ATOM 655 C CA . TYR A 1 88 ? -11.731 -2.202 1.431 1.00 94.12 88 TYR A CA 1
ATOM 656 C C . TYR A 1 88 ? -11.815 -3.728 1.565 1.00 94.12 88 TYR A C 1
ATOM 658 O O . TYR A 1 88 ? -10.788 -4.407 1.488 1.00 94.12 88 TYR A O 1
ATOM 666 N N . SER A 1 89 ? -13.012 -4.282 1.754 1.00 92.12 89 SER A N 1
ATOM 667 C CA . SER A 1 89 ? -13.252 -5.716 1.971 1.00 92.12 89 SER A CA 1
ATOM 668 C C . SER A 1 89 ? -12.546 -6.589 0.928 1.00 92.12 89 SER A C 1
ATOM 670 O O . SER A 1 89 ? -11.806 -7.509 1.283 1.00 92.12 89 SER A O 1
ATOM 672 N N . ASP A 1 90 ? -12.661 -6.218 -0.347 1.00 93.12 90 ASP A N 1
ATOM 673 C CA . ASP A 1 90 ? -12.056 -6.928 -1.477 1.00 93.12 90 ASP A CA 1
ATOM 674 C C . ASP A 1 90 ? -10.535 -6.745 -1.590 1.00 93.12 90 ASP A C 1
ATOM 676 O O . ASP A 1 90 ? -9.868 -7.517 -2.272 1.00 93.12 90 ASP A O 1
ATOM 680 N N . CYS A 1 91 ? -9.958 -5.747 -0.917 1.00 95.75 91 CYS A N 1
ATOM 681 C CA . CYS A 1 91 ? -8.523 -5.465 -0.958 1.00 95.75 91 CYS A CA 1
ATOM 682 C C . CYS A 1 91 ? -7.718 -6.303 0.046 1.00 95.75 91 CYS A C 1
ATOM 684 O O . CYS A 1 91 ? -6.518 -6.517 -0.136 1.00 95.75 91 CYS A O 1
ATOM 686 N N . THR A 1 92 ? -8.371 -6.811 1.096 1.00 94.44 92 THR A N 1
ATOM 687 C CA . THR A 1 92 ? -7.732 -7.565 2.192 1.00 94.44 92 THR A CA 1
ATOM 688 C C . THR A 1 92 ? -6.891 -8.752 1.705 1.00 94.44 92 THR A C 1
ATOM 690 O O . THR A 1 92 ? -5.808 -9.002 2.236 1.00 94.44 92 THR A O 1
ATOM 693 N N . LYS A 1 93 ? -7.322 -9.427 0.630 1.00 95.00 93 LYS A N 1
ATOM 694 C CA . LYS A 1 93 ? -6.602 -10.547 -0.007 1.00 95.00 93 LYS A CA 1
ATOM 695 C C . LYS A 1 93 ? -5.224 -10.177 -0.572 1.00 95.00 93 LYS A C 1
ATOM 697 O O . LYS A 1 93 ? -4.402 -11.064 -0.766 1.00 95.00 93 LYS A O 1
ATOM 702 N N . TYR A 1 94 ? -4.955 -8.894 -0.818 1.00 95.56 94 TYR A N 1
ATOM 703 C CA . TYR A 1 94 ? -3.705 -8.413 -1.418 1.00 95.56 94 TYR A CA 1
ATOM 704 C C . TYR A 1 94 ? -2.693 -7.881 -0.401 1.00 95.56 94 TYR A C 1
ATOM 706 O O . TYR A 1 94 ? -1.589 -7.486 -0.783 1.00 95.56 94 TYR A O 1
ATOM 714 N N . LEU A 1 95 ? -3.050 -7.837 0.887 1.00 93.88 95 LEU A N 1
ATOM 715 C CA . LEU A 1 95 ? -2.182 -7.277 1.926 1.00 93.88 95 LEU A CA 1
ATOM 716 C C . LEU A 1 95 ? -0.933 -8.126 2.176 1.00 93.88 95 LEU A C 1
ATOM 718 O O . LEU A 1 95 ? 0.106 -7.584 2.542 1.00 93.88 95 LEU A O 1
ATOM 722 N N . GLY A 1 96 ? -1.012 -9.440 1.946 1.00 92.38 96 GLY A N 1
ATOM 723 C CA . GLY A 1 96 ? 0.117 -10.354 2.141 1.00 92.38 96 GLY A CA 1
ATOM 724 C C . GLY A 1 96 ? 1.300 -10.092 1.206 1.00 92.38 96 GLY A C 1
ATOM 725 O O . GLY A 1 96 ? 2.421 -10.456 1.533 1.00 92.38 96 GLY A O 1
ATOM 726 N N . GLU A 1 97 ? 1.067 -9.432 0.072 1.00 92.69 97 GLU A N 1
ATOM 727 C CA . GLU A 1 97 ? 2.103 -9.127 -0.922 1.00 92.69 97 GLU A CA 1
ATOM 728 C C . GLU A 1 97 ? 2.824 -7.800 -0.642 1.00 92.69 97 GLU A C 1
ATOM 730 O O . GLU A 1 97 ? 3.848 -7.521 -1.249 1.00 92.69 97 GLU A O 1
ATOM 735 N N . LEU A 1 98 ? 2.328 -6.981 0.296 1.00 93.12 98 LEU A N 1
ATOM 736 C CA . LEU A 1 98 ? 2.950 -5.700 0.664 1.00 93.12 98 LEU A CA 1
ATOM 737 C C . LEU A 1 98 ? 4.289 -5.857 1.399 1.00 93.12 98 LEU A C 1
ATOM 739 O O . LEU A 1 98 ? 5.036 -4.886 1.533 1.00 93.12 98 LEU A O 1
ATOM 743 N N . TYR A 1 99 ? 4.582 -7.059 1.894 1.00 87.75 99 TYR A N 1
ATOM 744 C CA . TYR A 1 99 ? 5.840 -7.386 2.547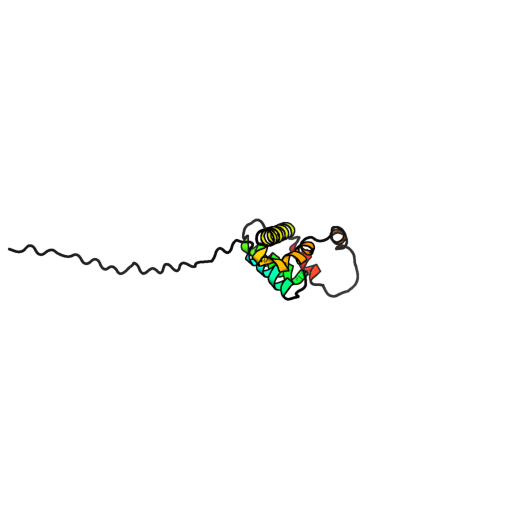 1.00 87.75 99 TYR A CA 1
ATOM 745 C C . TYR A 1 99 ? 6.516 -8.519 1.772 1.00 87.75 99 TYR A C 1
ATOM 747 O O . TYR A 1 99 ? 5.951 -9.614 1.710 1.00 87.75 99 TYR A O 1
ATOM 755 N N . PRO A 1 100 ? 7.706 -8.290 1.190 1.00 71.75 100 PRO A N 1
ATOM 756 C CA . PRO A 1 100 ? 8.432 -9.352 0.512 1.00 71.75 100 PRO A CA 1
ATOM 757 C C . PRO A 1 100 ? 8.738 -10.477 1.504 1.00 71.75 100 PRO A C 1
ATOM 759 O O . PRO A 1 100 ? 9.037 -10.235 2.679 1.00 71.75 100 PRO A O 1
ATOM 762 N N . LYS A 1 101 ? 8.647 -11.724 1.037 1.00 66.44 101 LYS A N 1
ATOM 763 C CA . LYS A 1 101 ? 9.068 -12.880 1.831 1.00 66.44 101 LYS A CA 1
ATOM 764 C C . LYS A 1 101 ? 10.586 -12.805 1.980 1.00 66.44 101 LYS A C 1
ATOM 766 O O . LYS A 1 101 ? 11.279 -12.498 1.017 1.00 66.44 101 LYS A O 1
ATOM 771 N N . ALA A 1 102 ? 11.100 -13.085 3.176 1.00 56.50 102 ALA A N 1
ATOM 772 C CA . ALA A 1 102 ? 12.520 -12.936 3.524 1.00 56.50 102 ALA A CA 1
ATOM 773 C C . ALA A 1 102 ? 13.501 -13.675 2.579 1.00 56.50 102 ALA A C 1
ATOM 775 O O . ALA A 1 102 ? 14.688 -13.371 2.558 1.00 56.50 102 ALA A O 1
ATOM 776 N N . GLU A 1 103 ? 13.008 -14.616 1.775 1.00 51.03 103 GLU A N 1
ATOM 777 C CA . GLU A 1 103 ? 13.758 -15.363 0.759 1.00 51.03 103 GLU A CA 1
ATOM 778 C C . GLU A 1 103 ? 14.114 -14.514 -0.483 1.00 51.03 103 GLU A C 1
ATOM 780 O O . GLU A 1 103 ? 15.127 -14.772 -1.126 1.00 51.03 103 GLU A O 1
ATOM 785 N N . GLU A 1 104 ? 13.350 -13.456 -0.786 1.00 53.19 104 GLU A N 1
ATOM 786 C CA . GLU A 1 104 ? 13.575 -12.552 -1.931 1.00 53.19 104 GLU A CA 1
ATOM 787 C C . GLU A 1 104 ? 14.492 -11.361 -1.598 1.00 53.19 104 GLU A C 1
ATOM 789 O O . GLU A 1 104 ? 14.942 -10.646 -2.492 1.00 53.19 104 GLU A O 1
ATOM 794 N N . GLU A 1 105 ? 14.820 -11.144 -0.319 1.00 54.06 105 GLU A N 1
ATOM 795 C CA . GLU A 1 105 ? 15.743 -10.076 0.094 1.00 54.06 105 GLU A CA 1
ATOM 796 C C . GLU A 1 105 ? 17.218 -10.432 -0.208 1.00 54.06 105 GLU A C 1
ATOM 798 O O . GLU A 1 105 ? 18.068 -9.545 -0.281 1.00 54.06 105 GLU A O 1
ATOM 803 N N . LEU A 1 106 ? 17.523 -11.717 -0.447 1.00 48.16 106 LEU A N 1
ATOM 804 C CA . LEU A 1 106 ? 18.881 -12.240 -0.665 1.00 48.16 106 LEU A CA 1
ATOM 805 C C . LEU A 1 106 ? 19.247 -12.536 -2.131 1.00 48.16 106 LEU A C 1
ATOM 807 O O . LEU A 1 106 ? 20.421 -12.755 -2.419 1.00 48.16 106 LEU A O 1
ATOM 811 N N . THR A 1 107 ? 18.300 -12.517 -3.072 1.00 39.19 107 THR A N 1
ATOM 812 C CA . THR A 1 107 ? 18.558 -12.883 -4.482 1.00 39.19 107 THR A CA 1
ATOM 813 C C . THR A 1 107 ? 18.702 -11.700 -5.442 1.00 39.19 107 THR A C 1
ATOM 815 O O . THR A 1 107 ? 18.931 -11.908 -6.630 1.00 39.19 107 THR A O 1
ATOM 818 N N . SER A 1 108 ? 18.653 -10.457 -4.958 1.00 45.03 108 SER A N 1
ATOM 819 C CA . SER A 1 108 ? 18.835 -9.255 -5.797 1.00 45.03 108 SER A CA 1
ATOM 820 C C . SER A 1 108 ? 20.291 -8.985 -6.216 1.00 45.03 108 SER A C 1
ATOM 822 O O . SER A 1 108 ? 20.539 -8.053 -6.975 1.00 45.03 108 SER A O 1
ATOM 824 N N . THR A 1 109 ? 21.261 -9.786 -5.758 1.00 39.59 109 THR A N 1
ATOM 825 C CA . THR A 1 109 ? 22.684 -9.622 -6.098 1.00 39.59 109 THR A CA 1
ATOM 826 C C . THR A 1 109 ? 23.285 -10.957 -6.531 1.00 39.59 109 THR A C 1
ATOM 828 O O . THR A 1 109 ? 23.912 -11.640 -5.727 1.00 39.59 109 THR A O 1
ATOM 831 N N . THR A 1 110 ? 23.076 -11.350 -7.792 1.00 42.59 110 THR A N 1
ATOM 832 C CA . THR A 1 110 ? 24.045 -12.030 -8.690 1.00 42.59 110 THR A CA 1
ATOM 833 C C . THR A 1 110 ? 23.301 -12.650 -9.876 1.00 42.59 110 THR A C 1
ATOM 835 O O . THR A 1 110 ? 22.792 -13.762 -9.788 1.00 42.59 110 THR A O 1
ATOM 838 N N . SER A 1 111 ? 23.339 -11.988 -11.034 1.00 34.62 111 SER A N 1
ATOM 839 C CA . SER A 1 111 ? 23.392 -12.686 -12.324 1.00 34.62 111 SER A CA 1
ATOM 840 C C . SER A 1 111 ? 24.055 -11.796 -13.373 1.00 34.62 111 SER A C 1
ATOM 842 O O . SER A 1 111 ? 23.466 -10.863 -13.910 1.00 34.62 111 SER A O 1
ATOM 844 N N . ASN A 1 112 ? 25.323 -12.100 -13.633 1.00 41.09 112 ASN A N 1
ATOM 845 C CA . ASN A 1 112 ? 26.112 -11.581 -14.737 1.00 41.09 112 ASN A CA 1
ATOM 846 C C . ASN A 1 112 ? 25.618 -12.255 -16.035 1.00 41.09 112 ASN A C 1
ATOM 848 O O . ASN A 1 112 ? 25.693 -13.478 -16.147 1.00 41.09 112 ASN A O 1
ATOM 852 N N . GLY A 1 113 ? 25.097 -11.490 -16.999 1.00 33.50 113 GLY A N 1
ATOM 853 C CA . GLY A 1 113 ? 24.675 -12.017 -18.302 1.00 33.50 113 GLY A CA 1
ATOM 854 C C . GLY A 1 113 ? 23.786 -11.048 -19.083 1.00 33.50 113 GLY A C 1
ATOM 855 O O . GLY A 1 113 ? 22.649 -10.813 -18.701 1.00 33.50 113 GLY A O 1
ATOM 856 N N . LYS A 1 114 ? 24.327 -10.491 -20.176 1.00 40.03 114 LYS A N 1
ATOM 857 C CA . LYS A 1 114 ? 23.695 -9.574 -21.147 1.00 40.03 114 LYS A CA 1
ATOM 858 C C . LYS A 1 114 ? 22.164 -9.734 -21.264 1.00 40.03 114 LYS A C 1
ATOM 860 O O . LYS A 1 114 ? 21.691 -10.688 -21.875 1.00 40.03 114 LYS A O 1
ATOM 865 N N . GLY A 1 115 ? 21.416 -8.752 -20.765 1.00 33.28 115 GLY A N 1
ATOM 866 C CA . GLY A 1 115 ? 19.963 -8.657 -20.883 1.00 33.28 115 GLY A CA 1
ATOM 867 C C . GLY A 1 115 ? 19.501 -7.231 -20.589 1.00 33.28 115 GLY A C 1
ATOM 868 O O . GLY A 1 115 ? 20.072 -6.554 -19.742 1.00 33.28 115 GLY A O 1
ATOM 869 N N . GLN A 1 116 ? 18.529 -6.755 -21.360 1.00 36.22 116 GLN A N 1
ATOM 870 C CA . GLN A 1 116 ? 17.915 -5.427 -21.275 1.00 36.22 116 GLN A CA 1
ATOM 871 C C . GLN A 1 116 ? 17.406 -5.133 -19.846 1.00 36.22 116 GLN A C 1
ATOM 873 O O . GLN A 1 116 ? 16.861 -6.053 -19.234 1.00 36.22 116 GLN A O 1
ATOM 878 N N . PRO A 1 117 ? 17.552 -3.901 -19.310 1.00 34.97 117 PRO A N 1
ATOM 879 C CA . PRO A 1 117 ? 17.208 -3.611 -17.920 1.00 34.97 117 PRO A CA 1
ATOM 880 C C . PRO A 1 117 ? 15.726 -3.888 -17.678 1.00 34.97 117 PRO A C 1
ATOM 882 O O . PRO A 1 117 ? 14.858 -3.454 -18.444 1.00 34.97 117 PRO A O 1
ATOM 885 N N . THR A 1 118 ? 15.440 -4.634 -16.618 1.00 45.56 118 THR A N 1
ATOM 886 C CA . THR A 1 118 ? 14.069 -4.880 -16.176 1.00 45.56 118 THR A CA 1
ATOM 887 C C . THR A 1 118 ? 13.651 -3.772 -15.214 1.00 45.56 118 THR A C 1
ATOM 889 O O . THR A 1 118 ? 14.478 -3.183 -14.525 1.00 45.56 118 THR A O 1
ATOM 892 N N . LYS A 1 119 ? 12.350 -3.456 -15.149 1.00 49.38 119 LYS A N 1
ATOM 893 C CA . LYS A 1 119 ? 11.793 -2.366 -14.312 1.00 49.38 119 LYS A CA 1
ATOM 894 C C . LYS A 1 119 ? 12.180 -2.433 -12.822 1.00 49.38 119 LYS A C 1
ATOM 896 O O . LYS A 1 119 ? 12.024 -1.445 -12.112 1.00 49.38 119 LYS A O 1
ATOM 901 N N . GLN A 1 120 ? 12.675 -3.575 -12.355 1.00 49.62 120 GLN A N 1
ATOM 902 C CA . GLN A 1 120 ? 13.136 -3.805 -10.989 1.00 49.62 120 GLN A CA 1
ATOM 903 C C . GLN A 1 120 ? 14.538 -3.221 -10.727 1.00 49.62 120 GLN A C 1
ATOM 905 O O . GLN A 1 120 ? 14.838 -2.840 -9.600 1.00 49.62 120 GLN A O 1
ATOM 910 N N . ASP A 1 121 ? 15.354 -3.047 -11.769 1.00 42.44 121 ASP A N 1
ATOM 911 C CA . ASP A 1 121 ? 16.690 -2.443 -11.674 1.00 42.44 121 ASP A CA 1
ATOM 912 C C . ASP A 1 121 ? 16.591 -0.927 -11.432 1.00 42.44 121 ASP A C 1
ATOM 914 O O . ASP A 1 121 ? 17.302 -0.371 -10.600 1.00 42.44 121 ASP A O 1
ATOM 918 N N . GLN A 1 122 ? 15.606 -0.267 -12.053 1.00 45.78 122 GLN A N 1
ATOM 919 C CA . GLN A 1 122 ? 15.275 1.134 -11.751 1.00 45.78 122 GLN A CA 1
ATOM 920 C C . GLN A 1 122 ? 14.685 1.317 -10.342 1.00 45.78 122 GLN A C 1
ATOM 922 O O . GLN A 1 122 ? 14.749 2.406 -9.787 1.00 45.78 122 GLN A O 1
ATOM 927 N N . TYR A 1 123 ? 14.115 0.261 -9.751 1.00 45.75 123 TYR A N 1
ATOM 928 C CA . TYR A 1 123 ? 13.551 0.291 -8.398 1.00 45.75 123 TYR A CA 1
ATOM 929 C C . TYR A 1 123 ? 14.634 0.254 -7.303 1.00 45.75 123 TYR A C 1
ATOM 931 O O . TYR A 1 123 ? 14.382 0.692 -6.180 1.00 45.75 123 TYR A O 1
ATOM 939 N N . MET A 1 124 ? 15.840 -0.234 -7.617 1.00 45.50 124 MET A N 1
ATOM 940 C CA . MET A 1 124 ? 16.965 -0.284 -6.674 1.00 45.50 124 MET A CA 1
ATOM 941 C C . MET A 1 124 ? 17.922 0.909 -6.795 1.00 45.50 124 MET A C 1
ATOM 943 O O . MET A 1 124 ? 18.614 1.205 -5.826 1.00 45.50 124 MET A O 1
ATOM 947 N N . ASP A 1 125 ? 17.940 1.615 -7.928 1.00 47.62 125 ASP A N 1
ATOM 948 C CA . ASP A 1 125 ? 18.828 2.768 -8.152 1.00 47.62 125 ASP A CA 1
ATOM 949 C C . ASP A 1 125 ? 18.428 3.982 -7.287 1.00 47.62 125 ASP A C 1
ATOM 951 O O . ASP A 1 125 ? 19.259 4.581 -6.610 1.00 47.62 125 ASP A O 1
ATOM 955 N N . ASP A 1 126 ? 17.121 4.231 -7.133 1.00 51.97 126 ASP A N 1
ATOM 956 C CA . ASP A 1 126 ? 16.583 5.279 -6.246 1.00 51.97 126 ASP A CA 1
ATOM 957 C C . ASP A 1 126 ? 16.829 5.012 -4.736 1.00 51.97 126 ASP A C 1
ATOM 959 O O . ASP A 1 126 ? 16.445 5.819 -3.879 1.00 51.97 126 ASP A O 1
ATOM 963 N N . ARG A 1 127 ? 17.418 3.857 -4.379 1.00 54.81 127 ARG A N 1
ATOM 964 C CA . ARG A 1 127 ? 17.669 3.402 -2.998 1.00 54.81 127 ARG A CA 1
ATOM 965 C C . ARG A 1 127 ? 19.000 3.900 -2.415 1.00 54.81 127 ARG A C 1
ATOM 967 O O . ARG A 1 127 ? 19.136 3.866 -1.193 1.00 54.81 127 ARG A O 1
ATOM 974 N N . TYR A 1 128 ? 19.952 4.365 -3.228 1.00 44.91 128 TYR A N 1
ATOM 975 C CA . TYR A 1 128 ? 21.293 4.763 -2.772 1.00 44.91 128 TYR A CA 1
ATOM 976 C C . TYR A 1 128 ? 21.739 6.109 -3.353 1.00 44.91 128 TYR A C 1
ATOM 978 O O . TYR A 1 128 ? 22.746 6.186 -4.046 1.00 44.91 128 TYR A O 1
ATOM 986 N N . ASP A 1 129 ? 21.026 7.180 -3.018 1.00 38.41 129 ASP A N 1
ATOM 987 C CA . ASP A 1 129 ? 21.588 8.529 -3.122 1.00 38.41 129 ASP A CA 1
ATOM 988 C C . ASP A 1 129 ? 21.375 9.219 -1.764 1.00 38.41 129 ASP A C 1
ATOM 990 O O . ASP A 1 129 ? 20.235 9.502 -1.367 1.00 38.41 129 ASP A O 1
ATOM 994 N N . TYR A 1 130 ? 22.472 9.317 -1.000 1.00 42.62 130 TYR A N 1
ATOM 995 C CA . TYR A 1 130 ? 22.565 9.876 0.357 1.00 42.6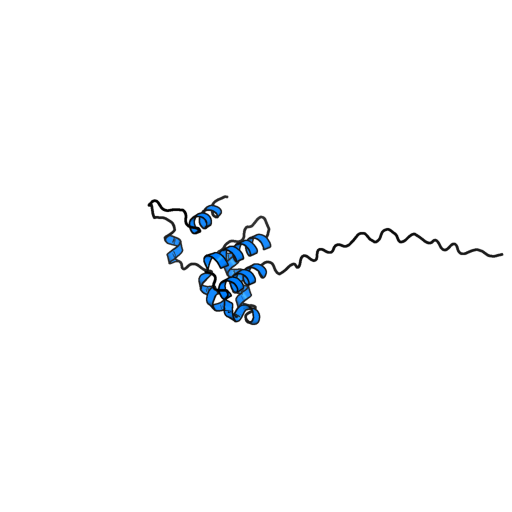2 130 TYR A CA 1
ATOM 996 C C . TYR A 1 130 ? 23.009 11.335 0.310 1.00 42.62 130 TYR A C 1
ATOM 998 O O . TYR A 1 130 ? 24.046 11.607 -0.334 1.00 42.62 130 TYR A O 1
#

Secondary structure (DSSP, 8-state):
-------------S--------------TTHHHHHHHHHHHHTT--HHHHHHHHHHHHHHHT-SSSPPPHHHHHHHHHHHHHHTHHHHGGGGGGGGGGS--TTSSSSSS---S--PPPTTHHHHHTT---

Sequence (130 aa):
MSLRRKVLLLPISIVALTTSTLIGSITNAGSQGVDIYCVMRNGGNDHASSWQAAYQSIKNERGGLFKISPRQAATIIVQQVVGSQDKYSDCTKYLGELYPKAEEELTSTTSNGKGQPTKQDQYMDDRYDY

Foldseek 3Di:
DDDDDPPPPDDPDPPPPDPPPPPPPLPPLLPVLLCQLLVCVVVVHDNVVSLVVSQVSSQVSVDDPDGDDLLNSLVSNQCVCVVCCVVRVVSNVVSVVSDDDPVVVPPPDDDDDDDDDDPVVVVCVVVDDD

pLDDT: mean 71.7, std 21.66, range [33.28, 96.94]

Radius of gyration: 26.32 Å; chains: 1; bounding box: 60×91×34 Å